Protein AF-A0A960PI84-F1 (afdb_monomer)

Structure (mmCIF, N/CA/C/O backbone):
data_AF-A0A960PI84-F1
#
_entry.id   AF-A0A960PI84-F1
#
loop_
_atom_site.group_PDB
_atom_site.id
_atom_site.type_symbol
_atom_site.label_atom_id
_atom_site.label_alt_id
_atom_site.label_comp_id
_atom_site.label_asym_id
_atom_site.label_entity_id
_atom_site.label_seq_id
_atom_site.pdbx_PDB_ins_code
_atom_site.Cartn_x
_atom_site.Cartn_y
_atom_site.Cartn_z
_atom_site.occupancy
_atom_site.B_iso_or_equiv
_atom_site.auth_seq_id
_atom_site.auth_comp_id
_atom_site.auth_asym_id
_atom_site.auth_atom_id
_atom_site.pdbx_PDB_model_num
ATOM 1 N N . MET A 1 1 ? -73.763 -38.410 12.988 1.00 33.81 1 MET A N 1
ATOM 2 C CA . MET A 1 1 ? -74.460 -39.706 13.176 1.00 33.81 1 MET A CA 1
ATOM 3 C C . MET A 1 1 ? -74.454 -40.377 11.812 1.00 33.81 1 MET A C 1
ATOM 5 O O . MET A 1 1 ? -74.835 -39.704 10.875 1.00 33.81 1 MET A O 1
ATOM 9 N N . THR A 1 2 ? -73.926 -41.569 11.560 1.00 40.06 2 THR A N 1
ATOM 10 C CA . THR A 1 2 ? -73.805 -42.777 12.384 1.00 40.06 2 THR A CA 1
ATOM 11 C C . THR A 1 2 ? -72.697 -43.659 11.793 1.00 40.06 2 THR A C 1
ATOM 13 O O . THR A 1 2 ? -72.397 -43.604 10.606 1.00 40.06 2 THR A O 1
ATOM 16 N N . THR A 1 3 ? -72.079 -44.432 12.673 1.00 36.16 3 THR A N 1
ATOM 17 C CA . THR A 1 3 ? -70.937 -45.338 12.523 1.00 36.16 3 THR A CA 1
ATOM 18 C C . THR A 1 3 ? -71.306 -46.720 11.965 1.00 36.16 3 THR A C 1
ATOM 20 O O . THR A 1 3 ? -72.459 -47.127 12.081 1.00 36.16 3 THR A O 1
ATOM 23 N N . ARG A 1 4 ? -70.277 -47.468 11.513 1.00 36.47 4 ARG A N 1
ATOM 24 C CA . ARG A 1 4 ? -69.912 -48.887 11.827 1.00 36.47 4 ARG A CA 1
ATOM 25 C C . ARG A 1 4 ? -69.380 -49.603 10.568 1.00 36.47 4 ARG A C 1
ATOM 27 O O . ARG A 1 4 ? -70.005 -49.501 9.526 1.00 36.47 4 ARG A O 1
ATOM 34 N N . LEU A 1 5 ? -68.165 -50.165 10.519 1.00 37.06 5 LEU A N 1
ATOM 35 C CA . LEU A 1 5 ? -67.476 -51.217 11.309 1.00 37.06 5 LEU A CA 1
ATOM 36 C C . LEU A 1 5 ? -67.977 -52.655 11.076 1.00 37.06 5 LEU A C 1
ATOM 38 O O . LEU A 1 5 ? -69.143 -52.949 11.317 1.00 37.06 5 LEU A O 1
ATOM 42 N N . GLY A 1 6 ? -67.008 -53.537 10.782 1.00 32.84 6 GLY A N 1
ATOM 43 C CA . GLY A 1 6 ? -67.050 -55.007 10.906 1.00 32.84 6 GLY A CA 1
ATOM 44 C C . GLY A 1 6 ? -66.950 -55.723 9.552 1.00 32.84 6 GLY A C 1
ATOM 45 O O . GLY A 1 6 ? -67.566 -55.276 8.600 1.00 32.84 6 GLY A O 1
ATOM 46 N N . ASN A 1 7 ? -66.248 -56.841 9.348 1.00 34.72 7 ASN A N 1
ATOM 47 C CA . ASN A 1 7 ? -65.512 -57.786 10.205 1.00 34.72 7 ASN A CA 1
ATOM 48 C C . ASN A 1 7 ? -64.823 -58.776 9.211 1.00 34.72 7 ASN A C 1
ATOM 50 O O . ASN A 1 7 ? -65.453 -59.146 8.229 1.00 34.72 7 ASN A O 1
ATOM 54 N N . ALA A 1 8 ? -63.509 -59.026 9.225 1.00 40.56 8 ALA A N 1
ATOM 55 C CA . ALA A 1 8 ? -62.755 -60.052 9.975 1.00 40.56 8 ALA A CA 1
ATOM 56 C C . ALA A 1 8 ? -63.008 -61.544 9.616 1.00 40.56 8 ALA A C 1
ATOM 58 O O . ALA A 1 8 ? -64.085 -62.066 9.881 1.00 40.56 8 ALA A O 1
ATOM 59 N N . SER A 1 9 ? -61.947 -62.234 9.152 1.00 38.62 9 SER A N 1
ATOM 60 C CA . SER A 1 9 ? -61.616 -63.674 9.357 1.00 38.62 9 SER A CA 1
ATOM 61 C C . SER A 1 9 ? -60.227 -63.954 8.720 1.00 38.62 9 SER A C 1
ATOM 63 O O . SER A 1 9 ? -60.117 -63.872 7.503 1.00 38.62 9 SER A O 1
ATOM 65 N N . THR A 1 10 ? -59.060 -64.024 9.384 1.00 42.97 10 THR A N 1
ATOM 66 C CA . THR A 1 10 ? -58.488 -64.897 10.447 1.00 42.97 10 THR A CA 1
ATOM 67 C C . THR A 1 10 ? -58.016 -66.296 9.993 1.00 42.97 10 THR A C 1
ATOM 69 O O . THR A 1 10 ? -58.851 -67.156 9.760 1.00 42.97 10 THR A O 1
ATOM 72 N N . ALA A 1 11 ? -56.683 -66.523 9.986 1.00 35.66 11 ALA A N 1
ATOM 73 C CA . ALA A 1 11 ? -55.901 -67.729 10.398 1.00 35.66 11 ALA A CA 1
ATOM 74 C C . ALA A 1 11 ? -54.480 -67.646 9.760 1.00 35.66 11 ALA A C 1
ATOM 76 O O . ALA A 1 11 ? -54.398 -67.535 8.548 1.00 35.66 11 ALA A O 1
ATOM 77 N N . ARG A 1 12 ? -53.300 -67.512 10.400 1.00 41.84 12 ARG A N 1
ATOM 78 C CA . ARG A 1 12 ? -52.586 -68.062 11.588 1.00 41.84 12 ARG A CA 1
ATOM 79 C C . ARG A 1 12 ? -51.646 -69.254 11.275 1.00 41.84 12 ARG A C 1
ATOM 81 O O . ARG A 1 12 ? -52.123 -70.378 11.229 1.00 41.84 12 ARG A O 1
ATOM 88 N N . ARG A 1 13 ? -50.315 -69.012 11.242 1.00 41.22 13 ARG A N 1
ATOM 89 C CA . ARG A 1 13 ? -49.174 -69.805 11.826 1.00 41.22 13 ARG A CA 1
ATOM 90 C C . ARG A 1 13 ? -47.824 -69.242 11.306 1.00 41.22 13 ARG A C 1
ATOM 92 O O . ARG A 1 13 ? -47.661 -69.156 10.102 1.00 41.22 13 ARG A O 1
ATOM 99 N N . ARG A 1 14 ? -46.965 -68.600 12.128 1.00 44.19 14 ARG A N 1
ATOM 100 C CA . ARG A 1 14 ? -45.758 -69.128 12.850 1.00 44.19 14 ARG A CA 1
ATOM 101 C C . ARG A 1 14 ? -44.885 -70.042 11.954 1.00 44.19 14 ARG A C 1
ATOM 103 O O . ARG A 1 14 ? -45.428 -70.995 11.421 1.00 44.19 14 ARG A O 1
ATOM 110 N N . THR A 1 15 ? -43.565 -69.873 11.771 1.00 36.47 15 THR A N 1
ATOM 111 C CA . THR A 1 15 ? -42.483 -69.661 12.766 1.00 36.47 15 THR A CA 1
ATOM 112 C C . THR A 1 15 ? -41.118 -69.421 12.064 1.00 36.47 15 THR A C 1
ATOM 114 O O . THR A 1 15 ? -40.957 -69.870 10.936 1.00 36.47 15 THR A O 1
ATOM 117 N N . SER A 1 16 ? -40.148 -68.850 12.804 1.00 36.62 16 SER A N 1
ATOM 118 C CA . SER A 1 16 ? -38.666 -68.927 12.663 1.00 36.62 16 SER A CA 1
ATOM 119 C C . SER A 1 16 ? -37.983 -68.014 11.627 1.00 36.62 16 SER A C 1
ATOM 121 O O . SER A 1 16 ? -38.189 -68.167 10.435 1.00 36.62 16 SER A O 1
ATOM 123 N N . MET A 1 17 ? -37.305 -66.921 12.008 1.00 40.06 17 MET A N 1
ATOM 124 C CA . MET A 1 17 ? -36.003 -66.740 12.697 1.00 40.06 17 MET A CA 1
ATOM 125 C C . MET A 1 17 ? -34.741 -67.129 11.897 1.00 40.06 17 MET A C 1
ATOM 127 O O . MET A 1 17 ? -34.432 -68.303 11.719 1.00 40.06 17 MET A O 1
ATOM 131 N N . THR A 1 18 ? -33.949 -66.073 11.652 1.00 42.09 18 THR A N 1
ATOM 132 C CA . THR A 1 18 ? -32.476 -65.955 11.561 1.00 42.09 18 THR A CA 1
ATOM 133 C C . THR A 1 18 ? -31.720 -66.267 10.265 1.00 42.09 18 THR A C 1
ATOM 135 O O . THR A 1 18 ? -31.891 -67.308 9.647 1.00 42.09 18 THR A O 1
ATOM 138 N N . SER A 1 19 ? -30.758 -65.359 10.023 1.00 39.84 19 SER A N 1
ATOM 139 C CA . SER A 1 19 ? -29.599 -65.394 9.116 1.00 39.84 19 SER A CA 1
ATOM 140 C C . SER A 1 19 ? -29.828 -65.104 7.639 1.00 39.84 19 SER A C 1
ATOM 142 O O . SER A 1 19 ? -30.742 -65.635 7.034 1.00 39.84 19 SER A O 1
ATOM 144 N N . LEU A 1 20 ? -28.970 -64.365 6.939 1.00 39.09 20 LEU A N 1
ATOM 145 C CA . LEU A 1 20 ? -27.859 -63.446 7.236 1.00 39.09 20 LEU A CA 1
ATOM 146 C C . LEU A 1 20 ? -27.443 -62.943 5.828 1.00 39.09 20 LEU A C 1
ATOM 148 O O . LEU A 1 20 ? -27.612 -63.679 4.860 1.00 39.09 20 LEU A O 1
ATOM 152 N N . ILE A 1 21 ? -26.802 -61.774 5.742 1.00 44.31 21 ILE A N 1
ATOM 153 C CA . ILE A 1 21 ? -25.910 -61.359 4.633 1.00 44.31 21 ILE A CA 1
ATOM 154 C C . ILE A 1 21 ? -26.584 -60.789 3.371 1.00 44.31 21 ILE A C 1
ATOM 156 O O . ILE A 1 21 ? -27.279 -61.477 2.634 1.00 44.31 21 ILE A O 1
ATOM 160 N N . GLY A 1 22 ? -26.218 -59.537 3.062 1.00 39.12 22 GLY A N 1
ATOM 161 C CA . GLY A 1 22 ? -26.117 -59.072 1.677 1.00 39.12 22 GLY A CA 1
ATOM 162 C C . GLY A 1 22 ? -27.013 -57.903 1.273 1.00 39.12 22 GLY A C 1
ATOM 163 O O . GLY A 1 22 ? -27.777 -58.043 0.328 1.00 39.12 22 GLY A O 1
ATOM 164 N N . LEU A 1 23 ? -26.884 -56.731 1.907 1.00 38.28 23 LEU A N 1
ATOM 165 C CA . LEU A 1 23 ? -27.281 -55.469 1.265 1.00 38.28 23 LEU A CA 1
ATOM 166 C C . LEU A 1 23 ? -26.047 -54.578 1.082 1.00 38.28 23 LEU A C 1
ATOM 168 O O . LEU A 1 23 ? -25.708 -53.750 1.922 1.00 38.28 23 LEU A O 1
ATOM 172 N N . LEU A 1 24 ? -25.355 -54.804 -0.034 1.00 41.91 24 LEU A N 1
ATOM 173 C CA . LEU A 1 24 ? -24.583 -53.770 -0.718 1.00 41.91 24 LEU A CA 1
ATOM 174 C C . LEU A 1 24 ? -25.529 -53.007 -1.657 1.00 41.91 24 LEU A C 1
ATOM 176 O O . LEU A 1 24 ? -26.490 -53.597 -2.152 1.00 41.91 24 LEU A O 1
ATOM 180 N N . SER A 1 25 ? -25.129 -51.777 -2.010 1.00 40.50 25 SER A N 1
ATOM 181 C CA . SER A 1 25 ? -25.670 -50.880 -3.062 1.00 40.50 25 SER A CA 1
ATOM 182 C C . SER A 1 25 ? -26.736 -49.894 -2.536 1.00 40.50 25 SER A C 1
ATOM 184 O O . SER A 1 25 ? -27.739 -50.322 -1.989 1.00 40.50 25 SER A O 1
ATOM 186 N N . VAL A 1 26 ? -26.654 -48.563 -2.651 1.00 39.84 26 VAL A N 1
ATOM 187 C CA . VAL A 1 26 ? -25.722 -47.621 -3.293 1.00 39.84 26 VAL A CA 1
ATOM 188 C C . VAL A 1 26 ? -25.851 -46.300 -2.515 1.00 39.84 26 VAL A C 1
ATOM 190 O O . VAL A 1 26 ? -26.941 -45.737 -2.446 1.00 39.84 26 VAL A O 1
ATOM 193 N N . MET A 1 27 ? -24.762 -45.783 -1.941 1.00 40.62 27 MET A N 1
ATOM 194 C CA . MET A 1 27 ? -24.686 -44.368 -1.556 1.00 40.62 27 MET A CA 1
ATOM 195 C C . MET A 1 27 ? -24.526 -43.565 -2.847 1.00 40.62 27 MET A C 1
ATOM 197 O O . MET A 1 27 ? -23.466 -43.593 -3.470 1.00 40.62 27 MET A O 1
ATOM 201 N N . ALA A 1 28 ? -25.589 -42.893 -3.283 1.00 45.62 28 ALA A N 1
ATOM 202 C CA . ALA A 1 28 ? -25.501 -41.911 -4.351 1.00 45.62 28 ALA A CA 1
ATOM 203 C C . ALA A 1 28 ? -24.679 -40.716 -3.840 1.00 45.62 28 ALA A C 1
ATOM 205 O O . ALA A 1 28 ? -25.184 -39.872 -3.100 1.00 45.62 28 ALA A O 1
ATOM 206 N N . LEU A 1 29 ? -23.394 -40.669 -4.206 1.00 39.00 29 LEU A N 1
ATOM 207 C CA . LEU A 1 29 ? -22.562 -39.478 -4.066 1.00 39.00 29 LEU A CA 1
ATOM 208 C C . LEU A 1 29 ? -23.117 -38.407 -5.013 1.00 39.00 29 LEU A C 1
ATOM 210 O O . LEU A 1 29 ? -22.791 -38.367 -6.197 1.00 39.00 29 LEU A O 1
ATOM 214 N N . VAL A 1 30 ? -23.950 -37.513 -4.487 1.00 49.03 30 VAL A N 1
ATOM 215 C CA . VAL A 1 30 ? -24.140 -36.197 -5.096 1.00 49.03 30 VAL A CA 1
ATOM 216 C C . VAL A 1 30 ? -22.911 -35.380 -4.709 1.00 49.03 30 VAL A C 1
ATOM 218 O O . VAL A 1 30 ? -22.915 -34.635 -3.733 1.00 49.03 30 VAL A O 1
ATOM 221 N N . ALA A 1 31 ? -21.819 -35.570 -5.450 1.00 47.59 31 ALA A N 1
ATOM 222 C CA . ALA A 1 31 ? -20.695 -34.645 -5.449 1.00 47.59 31 ALA A CA 1
ATOM 223 C C . ALA A 1 31 ? -21.147 -33.374 -6.182 1.00 47.59 31 ALA A C 1
ATOM 225 O O . ALA A 1 31 ? -20.830 -33.154 -7.348 1.00 47.59 31 ALA A O 1
ATOM 226 N N . GLY A 1 32 ? -21.977 -32.569 -5.516 1.00 46.03 32 GLY A N 1
ATOM 227 C CA . GLY A 1 32 ? -22.221 -31.202 -5.945 1.00 46.03 32 GLY A CA 1
ATOM 228 C C . GLY A 1 32 ? -20.883 -30.476 -5.934 1.00 46.03 32 GLY A C 1
ATOM 229 O O . GLY A 1 32 ? -20.179 -30.520 -4.926 1.00 46.03 32 GLY A O 1
ATOM 230 N N . CYS A 1 33 ? -20.518 -29.866 -7.062 1.00 45.25 33 CYS A N 1
ATOM 231 C CA . CYS A 1 33 ? -19.368 -28.983 -7.184 1.00 45.25 33 CYS A CA 1
ATOM 232 C C . CYS A 1 33 ? -19.406 -27.937 -6.066 1.00 45.25 33 CYS A C 1
ATOM 234 O O . CYS A 1 33 ? -20.055 -26.899 -6.193 1.00 45.25 33 CYS A O 1
ATOM 236 N N . ALA A 1 34 ? -18.690 -28.192 -4.974 1.00 47.75 34 ALA A N 1
ATOM 237 C CA . ALA A 1 34 ? -18.198 -27.127 -4.134 1.00 47.75 34 ALA A CA 1
ATOM 238 C C . ALA A 1 34 ? -17.180 -26.390 -5.004 1.00 47.75 34 ALA A C 1
ATOM 240 O O . ALA A 1 34 ? -16.025 -26.798 -5.116 1.00 47.75 34 ALA A O 1
ATOM 241 N N . CYS A 1 35 ? -17.624 -25.330 -5.681 1.00 45.78 35 CYS A N 1
ATOM 242 C CA . CYS A 1 35 ? -16.720 -24.242 -5.999 1.00 45.78 35 CYS A CA 1
ATOM 243 C C . CYS A 1 35 ? -16.169 -23.795 -4.648 1.00 45.78 35 CYS A C 1
ATOM 245 O O . CYS A 1 35 ? -16.814 -23.025 -3.938 1.00 45.78 35 CYS A O 1
ATOM 247 N N . SER A 1 36 ? -15.026 -24.350 -4.249 1.00 43.78 36 SER A N 1
ATOM 248 C CA . SER A 1 36 ? -14.204 -23.786 -3.196 1.00 43.78 36 SER A CA 1
ATOM 249 C C . SER A 1 36 ? -13.810 -22.410 -3.705 1.00 43.78 36 SER A C 1
ATOM 251 O O . SER A 1 36 ? -12.805 -22.261 -4.396 1.00 43.78 36 SER A O 1
ATOM 253 N N . ALA A 1 37 ? -14.656 -21.412 -3.445 1.00 48.28 37 ALA A N 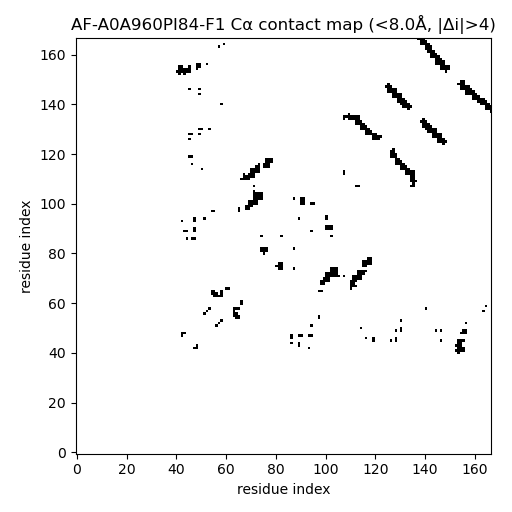1
ATOM 254 C CA . ALA A 1 37 ? -14.226 -20.034 -3.438 1.00 48.28 37 ALA A CA 1
ATOM 255 C C . ALA A 1 37 ? -13.093 -20.023 -2.419 1.00 48.28 37 ALA A C 1
ATOM 257 O O . ALA A 1 37 ? -13.339 -20.144 -1.218 1.00 48.28 37 ALA A O 1
ATOM 258 N N . ALA A 1 38 ? -11.853 -20.053 -2.910 1.00 47.34 38 ALA A N 1
ATOM 259 C CA . ALA A 1 38 ? -10.695 -19.901 -2.059 1.00 47.34 38 ALA A CA 1
ATOM 260 C C . ALA A 1 38 ? -10.964 -18.652 -1.223 1.00 47.34 38 ALA A C 1
ATOM 262 O O . ALA A 1 38 ? -11.293 -17.604 -1.788 1.00 47.34 38 ALA A O 1
ATOM 263 N N . SER A 1 39 ? -10.940 -18.795 0.104 1.00 50.56 39 SER A N 1
ATOM 264 C CA . SER A 1 39 ? -11.130 -17.656 0.991 1.00 50.56 39 SER A CA 1
ATOM 265 C C . SER A 1 39 ? -10.197 -16.546 0.508 1.00 50.56 39 SER A C 1
ATOM 267 O O . SER A 1 39 ? -9.025 -16.844 0.247 1.00 50.56 39 SER A O 1
ATOM 269 N N . PRO A 1 40 ? -10.689 -15.308 0.316 1.00 54.59 40 PRO A N 1
ATOM 270 C CA . PRO A 1 40 ? -9.823 -14.222 -0.109 1.00 54.59 40 PRO A CA 1
ATOM 271 C C . PRO A 1 40 ? -8.620 -14.155 0.840 1.00 54.59 40 PRO A C 1
ATOM 273 O O . PRO A 1 40 ? -8.786 -14.445 2.031 1.00 54.59 40 PRO A O 1
ATOM 276 N N . PRO A 1 41 ? -7.415 -13.844 0.331 1.00 56.84 41 PRO A N 1
ATOM 277 C CA . PRO A 1 41 ? -6.219 -13.793 1.156 1.00 56.84 41 PRO A CA 1
ATOM 278 C C . PRO A 1 41 ? -6.488 -12.927 2.390 1.00 56.84 41 PRO A C 1
ATOM 280 O O . PRO A 1 41 ? -6.903 -11.772 2.298 1.00 56.84 41 PRO A O 1
ATOM 283 N N . VAL A 1 42 ? -6.348 -13.550 3.558 1.00 67.50 42 VAL A N 1
ATOM 284 C CA . VAL A 1 42 ? -6.680 -12.955 4.850 1.00 67.50 42 VAL A CA 1
ATOM 285 C C . VAL A 1 42 ? -5.482 -12.121 5.277 1.00 67.50 42 VAL A C 1
ATOM 287 O O . VAL A 1 42 ? -4.487 -12.668 5.742 1.00 67.50 42 VAL A O 1
ATOM 290 N N . HIS A 1 43 ? -5.570 -10.804 5.114 1.00 79.94 43 HIS A N 1
ATOM 291 C CA . HIS A 1 43 ? -4.487 -9.904 5.509 1.00 79.94 43 HIS A CA 1
ATOM 292 C C . HIS A 1 43 ? -4.579 -9.517 6.967 1.00 79.94 43 HIS A C 1
ATOM 294 O O . HIS A 1 43 ? -5.574 -8.926 7.389 1.00 79.94 43 HIS A O 1
ATOM 300 N N . THR A 1 44 ? -3.537 -9.806 7.737 1.00 84.50 44 THR A N 1
ATOM 301 C CA . THR A 1 44 ? -3.551 -9.544 9.182 1.00 84.50 44 THR A CA 1
ATOM 302 C C . THR A 1 44 ? -3.510 -8.047 9.513 1.00 84.50 44 THR A C 1
ATOM 304 O O . THR A 1 44 ? -4.044 -7.629 10.542 1.00 84.50 44 THR A O 1
ATOM 307 N N . ASP A 1 45 ? -2.967 -7.229 8.606 1.00 93.12 45 ASP A N 1
ATOM 308 C CA . ASP A 1 45 ? -2.818 -5.777 8.736 1.00 93.12 45 ASP A CA 1
ATOM 309 C C . ASP A 1 45 ? -3.586 -5.047 7.609 1.00 93.12 45 ASP A C 1
ATOM 311 O O . ASP A 1 45 ? -3.412 -5.380 6.430 1.00 93.12 45 ASP A O 1
ATOM 315 N N . PRO A 1 46 ? -4.414 -4.026 7.916 1.00 95.06 46 PRO A N 1
ATOM 316 C CA . PRO A 1 46 ? -5.150 -3.284 6.889 1.00 95.06 46 PRO A CA 1
ATOM 317 C C . PRO A 1 46 ? -4.219 -2.537 5.925 1.00 95.06 46 PRO A C 1
ATOM 319 O O . PRO A 1 46 ? -4.558 -2.329 4.763 1.00 95.06 46 PRO A O 1
ATOM 322 N N . THR A 1 47 ? -3.024 -2.160 6.380 1.00 97.00 47 THR A N 1
ATOM 323 C CA . THR A 1 47 ? -1.982 -1.553 5.548 1.00 97.00 47 THR A CA 1
ATOM 324 C C . THR A 1 47 ? -1.544 -2.523 4.454 1.00 97.00 47 THR A C 1
ATOM 326 O O . THR A 1 47 ? -1.451 -2.134 3.294 1.00 97.00 47 THR A O 1
ATOM 329 N N . VAL A 1 48 ? -1.323 -3.793 4.805 1.00 96.44 48 VAL A N 1
ATOM 330 C CA . VAL A 1 48 ? -0.913 -4.840 3.857 1.00 96.44 48 VAL A CA 1
ATOM 331 C C . VAL A 1 48 ? -2.027 -5.121 2.854 1.00 96.44 48 VAL A C 1
ATOM 333 O O . VAL A 1 48 ? -1.765 -5.171 1.654 1.00 96.44 48 VAL A O 1
ATOM 336 N N . ALA A 1 49 ? -3.275 -5.203 3.323 1.00 95.31 49 ALA A N 1
ATOM 337 C CA . ALA A 1 49 ? -4.440 -5.358 2.454 1.00 95.31 49 ALA A CA 1
ATOM 338 C C . ALA A 1 49 ? -4.560 -4.218 1.430 1.00 95.31 49 ALA A C 1
ATOM 340 O O . ALA A 1 49 ? -4.791 -4.470 0.247 1.00 95.31 49 ALA A O 1
ATOM 341 N N . ALA A 1 50 ? -4.365 -2.969 1.868 1.00 95.62 50 ALA A N 1
ATOM 342 C CA . ALA A 1 50 ? -4.404 -1.805 0.987 1.00 95.62 50 ALA A CA 1
ATOM 343 C C . ALA A 1 50 ? -3.274 -1.843 -0.055 1.00 95.62 50 ALA A C 1
ATOM 345 O O . ALA A 1 50 ? -3.525 -1.625 -1.239 1.00 95.62 50 ALA A O 1
ATOM 346 N N . ILE A 1 51 ? -2.045 -2.175 0.359 1.00 95.50 51 ILE A N 1
ATOM 347 C CA . ILE A 1 51 ? -0.896 -2.298 -0.552 1.00 95.50 51 ILE A CA 1
ATOM 348 C C . ILE A 1 51 ? -1.145 -3.401 -1.586 1.00 95.50 51 ILE A C 1
ATOM 350 O O . ILE A 1 51 ? -0.982 -3.158 -2.780 1.00 95.50 51 ILE A O 1
ATOM 354 N N . ARG A 1 52 ? -1.594 -4.590 -1.159 1.00 94.06 52 ARG A N 1
ATOM 355 C CA . ARG A 1 52 ? -1.937 -5.682 -2.081 1.00 94.06 52 ARG A CA 1
ATOM 356 C C . ARG A 1 52 ? -2.970 -5.242 -3.100 1.00 94.06 52 ARG A C 1
ATOM 358 O O . ARG A 1 52 ? -2.812 -5.530 -4.280 1.00 94.06 52 ARG A O 1
ATOM 365 N N . HIS A 1 53 ? -4.034 -4.591 -2.642 1.00 92.00 53 HIS A N 1
ATOM 366 C CA . HIS A 1 53 ? -5.117 -4.165 -3.515 1.00 92.00 53 HIS A CA 1
ATOM 367 C C . HIS A 1 53 ? -4.618 -3.186 -4.582 1.00 92.00 53 HIS A C 1
ATOM 369 O O . HIS A 1 53 ? -4.923 -3.366 -5.758 1.00 92.00 53 HIS A O 1
ATOM 375 N N . VAL A 1 54 ? -3.760 -2.234 -4.201 1.00 91.25 54 VAL A N 1
ATOM 376 C CA . VAL A 1 54 ? -3.092 -1.346 -5.160 1.00 91.25 54 VAL A CA 1
ATOM 377 C C . VAL A 1 54 ? -2.252 -2.141 -6.156 1.00 91.25 54 VAL A C 1
ATOM 379 O O . VAL A 1 54 ? -2.448 -1.982 -7.351 1.00 91.25 54 VAL A O 1
ATOM 382 N N . ILE A 1 55 ? -1.357 -3.018 -5.694 1.00 90.00 55 ILE A N 1
ATOM 383 C CA . ILE A 1 55 ? -0.431 -3.754 -6.571 1.00 90.00 55 ILE A CA 1
ATOM 384 C C . ILE A 1 55 ? -1.174 -4.701 -7.527 1.00 90.00 55 ILE A C 1
ATOM 386 O O . ILE A 1 55 ? -0.822 -4.794 -8.701 1.00 90.00 55 ILE A O 1
ATOM 390 N N . ALA A 1 56 ? -2.174 -5.425 -7.025 1.00 88.56 56 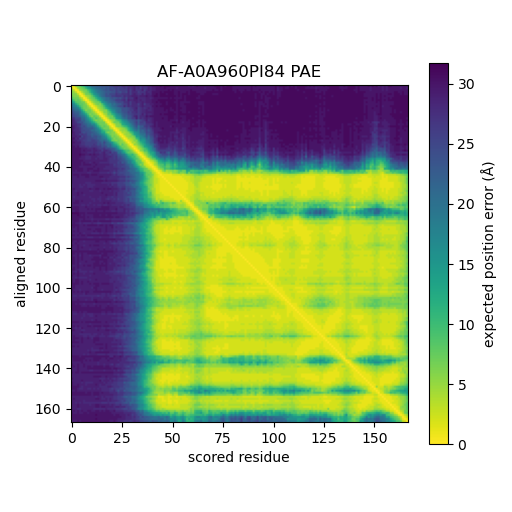ALA A N 1
ATOM 391 C CA . ALA A 1 56 ? -2.792 -6.541 -7.733 1.00 88.56 56 ALA A CA 1
ATOM 392 C C . ALA A 1 56 ? -4.068 -6.174 -8.505 1.00 88.56 56 ALA A C 1
ATOM 394 O O . ALA A 1 56 ? -4.403 -6.878 -9.456 1.00 88.56 56 ALA A O 1
ATOM 395 N N . GLN A 1 57 ? -4.802 -5.135 -8.088 1.00 85.31 57 GLN A N 1
ATOM 396 C CA . GLN A 1 57 ? -6.145 -4.841 -8.613 1.00 85.31 57 GLN A CA 1
ATOM 397 C C . GLN A 1 57 ? -6.241 -3.440 -9.218 1.00 85.31 57 GLN A C 1
ATOM 399 O O . GLN A 1 57 ? -6.605 -3.310 -10.383 1.00 85.31 57 GLN A O 1
ATOM 404 N N . ASP A 1 58 ? -5.871 -2.410 -8.457 1.00 82.06 58 ASP A N 1
ATOM 405 C CA . ASP A 1 58 ? -6.105 -1.012 -8.850 1.00 82.06 58 ASP A CA 1
ATOM 406 C C . ASP A 1 58 ? -4.939 -0.382 -9.629 1.00 82.06 58 ASP A C 1
ATOM 408 O O . ASP A 1 58 ? -5.038 0.746 -10.122 1.00 82.06 58 ASP A O 1
ATOM 412 N N . ASN A 1 59 ? -3.833 -1.109 -9.794 1.00 75.19 59 ASN A N 1
ATOM 413 C CA . ASN A 1 59 ? -2.751 -0.700 -10.670 1.00 75.19 59 ASN A CA 1
ATOM 414 C C . ASN A 1 59 ? -3.159 -0.836 -12.148 1.00 75.19 59 ASN A C 1
ATOM 416 O O . ASN A 1 59 ? -3.130 -1.915 -12.742 1.00 75.19 59 ASN A O 1
ATOM 420 N N . THR A 1 60 ? -3.493 0.297 -12.760 1.00 70.12 60 THR A N 1
ATOM 421 C CA . THR A 1 60 ? -3.920 0.383 -14.162 1.00 70.12 60 THR A CA 1
ATOM 422 C C . THR A 1 60 ? -2.760 0.467 -15.159 1.00 70.12 60 THR A C 1
ATOM 424 O O . THR A 1 60 ? -2.997 0.397 -16.364 1.00 70.12 60 THR A O 1
ATOM 427 N N . PHE A 1 61 ? -1.506 0.551 -14.699 1.00 72.25 61 PHE A N 1
ATOM 428 C CA . PHE A 1 61 ? -0.335 0.769 -15.561 1.00 72.25 61 PHE A CA 1
ATOM 429 C C . PHE A 1 61 ? 0.065 -0.461 -16.400 1.00 72.25 61 PHE A C 1
ATOM 431 O O . PHE A 1 61 ? 0.855 -0.332 -17.331 1.00 72.25 61 PHE A O 1
ATOM 438 N N . GLY A 1 62 ? -0.489 -1.642 -16.099 1.00 60.50 62 GLY A N 1
ATOM 439 C CA . GLY A 1 62 ? -0.150 -2.916 -16.749 1.00 60.50 62 GLY A CA 1
ATOM 440 C C . GLY A 1 62 ? -1.319 -3.704 -17.343 1.00 60.50 62 GLY A C 1
ATOM 441 O O . GLY A 1 62 ? -1.113 -4.832 -17.778 1.00 60.50 62 GLY A O 1
ATOM 442 N N . GLY A 1 63 ? -2.543 -3.163 -17.345 1.00 58.81 63 GLY A N 1
ATOM 443 C CA . GLY A 1 63 ? -3.730 -3.899 -17.813 1.00 58.81 63 GLY A CA 1
ATOM 444 C C . GLY A 1 63 ? -4.276 -4.954 -16.833 1.00 58.81 63 GLY A C 1
ATOM 445 O O . GLY A 1 63 ? -5.050 -5.814 -17.247 1.00 58.81 63 GLY A O 1
ATOM 446 N N . GLY A 1 64 ? -3.906 -4.865 -15.548 1.00 60.41 64 GLY A N 1
ATOM 447 C CA . GLY A 1 64 ? -4.320 -5.767 -14.465 1.00 60.41 64 GLY A CA 1
ATOM 448 C C . GLY A 1 64 ? -3.159 -6.620 -13.939 1.00 60.41 64 GLY A C 1
ATOM 449 O O . GLY A 1 64 ? -2.472 -7.282 -14.713 1.00 60.41 64 GLY A O 1
ATOM 450 N N . GLY A 1 65 ? -2.938 -6.614 -12.621 1.00 70.25 65 GLY A N 1
ATOM 451 C CA . GLY A 1 65 ? -1.788 -7.259 -11.969 1.00 70.25 65 GLY A CA 1
ATOM 452 C C . GLY A 1 65 ? -0.576 -6.333 -11.792 1.00 70.25 65 GLY A C 1
ATOM 453 O O . GLY A 1 65 ? -0.645 -5.150 -12.116 1.00 70.25 65 GLY A O 1
ATOM 454 N N . ASN A 1 66 ? 0.529 -6.869 -11.255 1.00 76.75 66 ASN A N 1
ATOM 455 C CA . ASN A 1 66 ? 1.763 -6.114 -11.009 1.00 76.75 66 ASN A CA 1
ATOM 456 C C . ASN A 1 66 ? 2.668 -6.097 -12.262 1.00 76.75 66 ASN A C 1
ATOM 458 O O . ASN A 1 66 ? 3.254 -7.133 -12.578 1.00 76.75 66 ASN A O 1
ATOM 462 N N . PRO A 1 67 ? 2.826 -4.961 -12.967 1.00 82.50 67 PRO A N 1
ATOM 463 C CA . PRO A 1 67 ? 3.723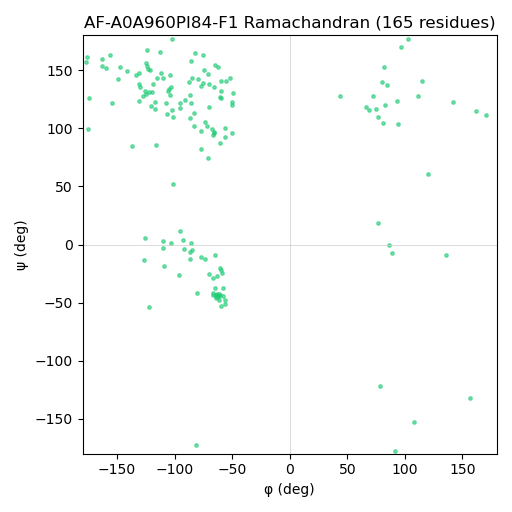 -4.844 -14.112 1.00 82.50 67 PRO A CA 1
ATOM 464 C C . PRO A 1 67 ? 5.163 -4.493 -13.714 1.00 82.50 67 PRO A C 1
ATOM 466 O O . PRO A 1 67 ? 6.026 -4.415 -14.585 1.00 82.50 67 PRO A O 1
ATOM 469 N N . PHE A 1 68 ? 5.422 -4.211 -12.434 1.00 88.25 68 PHE A N 1
ATOM 470 C CA . PHE A 1 68 ? 6.711 -3.710 -11.979 1.00 88.25 68 PHE A CA 1
ATOM 471 C C . PHE A 1 68 ? 7.664 -4.856 -11.661 1.00 88.25 68 PHE A C 1
ATOM 473 O O . PHE A 1 68 ? 7.276 -5.847 -11.043 1.00 88.25 68 PHE A O 1
ATOM 480 N N . SER A 1 69 ? 8.933 -4.692 -12.035 1.00 91.25 69 SER A N 1
ATOM 481 C CA . SER A 1 69 ? 9.988 -5.651 -11.686 1.00 91.25 69 SER A CA 1
ATOM 482 C C . SER A 1 69 ? 10.266 -5.680 -10.183 1.00 91.25 69 SER A C 1
ATOM 484 O O . SER A 1 69 ? 10.660 -6.721 -9.663 1.00 91.25 69 SER A O 1
ATOM 486 N N . ARG A 1 70 ? 10.041 -4.548 -9.502 1.00 93.31 70 ARG A N 1
ATOM 487 C CA . ARG A 1 70 ? 10.199 -4.366 -8.058 1.00 93.31 70 ARG A CA 1
ATOM 488 C C . ARG A 1 70 ? 9.218 -3.330 -7.519 1.00 93.31 70 ARG A C 1
ATOM 490 O O . ARG A 1 70 ? 8.992 -2.294 -8.151 1.00 93.31 70 ARG A O 1
ATOM 497 N N . VAL A 1 71 ? 8.694 -3.576 -6.319 1.00 94.38 71 VAL A N 1
ATOM 498 C CA . VAL A 1 71 ? 7.881 -2.627 -5.553 1.00 94.38 71 VAL A CA 1
ATOM 499 C C . VAL A 1 71 ? 8.539 -2.337 -4.204 1.00 94.38 71 VAL A C 1
ATOM 501 O O . VAL A 1 71 ? 8.698 -3.221 -3.367 1.00 94.38 71 VAL A O 1
ATOM 504 N N . VAL A 1 72 ? 8.887 -1.074 -3.972 1.00 96.88 72 VAL A N 1
ATOM 505 C CA . VAL A 1 72 ? 9.506 -0.59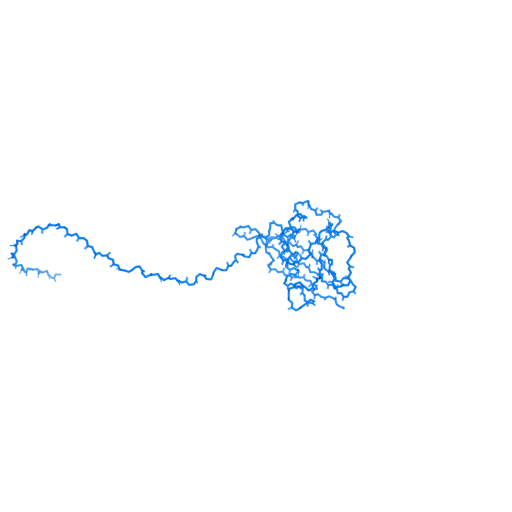6 -2.732 1.00 96.88 72 VAL A CA 1
ATOM 506 C C . VAL A 1 72 ? 8.460 0.100 -1.867 1.00 96.88 72 VAL A C 1
ATOM 508 O O . VAL A 1 72 ? 7.934 1.149 -2.229 1.00 96.88 72 VAL A O 1
ATOM 511 N N . VAL A 1 73 ? 8.170 -0.446 -0.692 1.00 97.88 73 VAL A N 1
ATOM 512 C CA . VAL A 1 73 ? 7.291 0.182 0.297 1.00 97.88 73 VAL A CA 1
ATOM 513 C C . VAL A 1 73 ? 8.119 1.044 1.249 1.00 97.88 73 VAL A C 1
ATOM 515 O O . VAL A 1 73 ? 9.041 0.557 1.907 1.00 97.88 73 VAL A O 1
ATOM 518 N N . ASP A 1 74 ? 7.768 2.325 1.357 1.00 97.62 74 ASP A N 1
ATOM 519 C CA . ASP A 1 74 ? 8.409 3.258 2.281 1.00 97.62 74 ASP A CA 1
ATOM 520 C C . ASP A 1 74 ? 8.226 2.760 3.731 1.00 97.62 74 ASP A C 1
ATOM 522 O O . ASP A 1 74 ? 7.095 2.505 4.168 1.00 97.62 74 ASP A O 1
ATOM 526 N N . PRO A 1 75 ? 9.307 2.613 4.525 1.00 97.69 75 PRO A N 1
ATOM 527 C CA . PRO A 1 75 ? 9.204 2.227 5.929 1.00 97.69 75 PRO A CA 1
ATOM 528 C C . PRO A 1 75 ? 8.491 3.271 6.797 1.00 97.69 75 PRO A C 1
ATOM 530 O O . PRO A 1 75 ? 8.244 2.987 7.976 1.00 97.69 75 PRO A O 1
ATOM 533 N N . LYS A 1 76 ? 8.206 4.464 6.267 1.00 97.50 76 LYS A N 1
ATOM 534 C CA . LYS A 1 76 ? 7.449 5.527 6.918 1.00 97.50 76 LYS A CA 1
ATOM 535 C C . LYS A 1 76 ? 6.104 5.756 6.239 1.00 97.50 76 LYS A C 1
ATOM 537 O O . LYS A 1 76 ? 5.942 5.644 5.027 1.00 97.50 76 LYS A O 1
ATOM 542 N N . ARG A 1 77 ? 5.131 6.136 7.059 1.00 96.81 77 ARG A N 1
ATOM 543 C CA . ARG A 1 77 ? 3.849 6.658 6.611 1.00 96.81 77 ARG A CA 1
ATOM 544 C C . ARG A 1 77 ? 4.005 8.097 6.118 1.00 96.81 77 ARG A C 1
ATOM 546 O O . ARG A 1 77 ? 4.957 8.790 6.476 1.00 96.81 77 ARG A O 1
ATOM 553 N N . ALA A 1 78 ? 3.020 8.577 5.364 1.00 94.56 78 ALA A N 1
ATOM 554 C CA . ALA A 1 78 ? 2.978 9.948 4.848 1.00 94.56 78 ALA A CA 1
ATOM 555 C C . ALA A 1 78 ? 2.961 11.033 5.949 1.00 94.56 78 ALA A C 1
ATOM 557 O O . ALA A 1 78 ? 3.311 12.178 5.683 1.00 94.56 78 ALA A O 1
ATOM 558 N N . ASP A 1 79 ? 2.573 10.688 7.182 1.00 93.31 79 ASP A N 1
ATOM 559 C CA . ASP A 1 79 ? 2.643 11.573 8.357 1.00 93.31 79 ASP A CA 1
ATOM 560 C C . ASP A 1 79 ? 4.017 11.555 9.064 1.00 93.31 79 ASP A C 1
ATOM 562 O O . ASP A 1 79 ? 4.213 12.231 10.072 1.00 93.31 79 ASP A O 1
ATOM 566 N N . GLY A 1 80 ? 4.978 10.783 8.544 1.00 94.62 80 GLY A N 1
ATOM 567 C CA . GLY A 1 80 ? 6.333 10.643 9.073 1.00 94.62 80 GLY A CA 1
ATOM 568 C C . GLY A 1 80 ? 6.507 9.543 10.124 1.00 94.62 80 GLY A C 1
ATOM 569 O O . GLY A 1 80 ? 7.647 9.240 10.495 1.00 94.62 80 GLY A O 1
ATOM 570 N N . THR A 1 81 ? 5.427 8.912 10.592 1.00 96.69 81 THR A N 1
ATOM 571 C CA . THR A 1 81 ? 5.511 7.803 11.553 1.00 96.69 81 THR A CA 1
ATOM 572 C C . THR A 1 81 ? 6.076 6.544 10.898 1.00 96.69 81 THR A C 1
ATOM 574 O O . THR A 1 81 ? 5.876 6.291 9.714 1.00 96.69 81 THR A O 1
ATOM 577 N N . SER A 1 82 ? 6.822 5.731 11.647 1.00 97.69 82 SER A N 1
ATOM 578 C CA . SER A 1 82 ? 7.370 4.481 11.103 1.00 97.69 82 SER A CA 1
ATOM 579 C C . SER A 1 82 ? 6.314 3.381 11.072 1.00 97.69 82 SER A C 1
ATOM 581 O O . SER A 1 82 ? 5.543 3.226 12.019 1.00 97.69 82 SER A O 1
ATOM 583 N N . LEU A 1 83 ? 6.336 2.553 10.027 1.00 97.31 83 LEU A N 1
ATOM 584 C CA . LEU A 1 83 ? 5.633 1.275 10.040 1.00 97.31 83 LEU A CA 1
ATOM 585 C C . LEU A 1 83 ? 6.167 0.404 11.182 1.00 97.31 83 LEU A C 1
ATOM 587 O O . LEU A 1 83 ? 7.375 0.372 11.451 1.00 97.31 83 LEU A O 1
ATOM 591 N N . SER A 1 84 ? 5.260 -0.312 11.845 1.00 97.12 84 SER A N 1
ATOM 592 C CA . SER A 1 84 ? 5.629 -1.235 12.916 1.00 97.12 84 SER A CA 1
ATOM 593 C C . SER A 1 84 ? 6.480 -2.385 12.366 1.00 97.12 84 SER A C 1
ATOM 595 O O . SER A 1 84 ? 6.373 -2.738 11.191 1.00 97.12 84 SER A O 1
ATOM 597 N N . ALA A 1 85 ? 7.312 -3.006 13.206 1.00 96.75 85 ALA A N 1
ATOM 598 C CA . ALA A 1 85 ? 8.095 -4.172 12.790 1.00 96.75 85 ALA A CA 1
ATOM 599 C C . ALA A 1 85 ? 7.200 -5.321 12.286 1.00 96.75 85 ALA A C 1
ATOM 601 O O . ALA A 1 85 ? 7.534 -5.962 11.293 1.00 96.75 85 ALA A O 1
ATOM 602 N N . ALA A 1 86 ? 6.039 -5.520 12.920 1.00 95.62 86 ALA A N 1
ATOM 603 C CA . ALA A 1 86 ? 5.053 -6.513 12.503 1.00 95.62 86 ALA A CA 1
ATOM 604 C C . ALA A 1 86 ? 4.477 -6.199 11.114 1.00 95.62 86 ALA A C 1
ATOM 606 O O . ALA A 1 86 ? 4.461 -7.073 10.255 1.00 95.62 86 ALA A O 1
ATOM 607 N N . THR A 1 87 ? 4.099 -4.942 10.857 1.00 96.56 87 THR A N 1
ATOM 608 C CA . THR A 1 87 ? 3.610 -4.503 9.539 1.00 96.56 87 THR A CA 1
ATOM 609 C C . THR A 1 87 ? 4.670 -4.717 8.460 1.00 96.56 87 THR A C 1
ATOM 611 O O . THR A 1 87 ? 4.360 -5.218 7.387 1.00 96.56 87 THR A O 1
ATOM 614 N N . LYS A 1 88 ? 5.938 -4.383 8.740 1.00 97.06 88 LYS A N 1
ATOM 615 C CA . LYS A 1 88 ? 7.042 -4.585 7.785 1.00 97.06 88 LYS A CA 1
ATOM 616 C C . LYS A 1 88 ? 7.247 -6.061 7.451 1.00 97.06 88 LYS A C 1
ATOM 618 O O . LYS A 1 88 ? 7.403 -6.400 6.284 1.00 97.06 88 LYS A O 1
ATOM 623 N N . ALA A 1 89 ? 7.219 -6.928 8.462 1.00 95.38 89 ALA A N 1
ATOM 624 C CA . ALA A 1 89 ? 7.315 -8.369 8.259 1.00 95.38 89 ALA A CA 1
ATOM 625 C C . ALA A 1 89 ? 6.124 -8.906 7.447 1.00 95.38 89 ALA A C 1
ATOM 627 O O . ALA A 1 89 ? 6.332 -9.672 6.512 1.00 95.38 89 ALA A O 1
ATOM 628 N N . ALA A 1 90 ? 4.905 -8.446 7.752 1.00 95.06 90 ALA A N 1
ATOM 629 C CA . ALA A 1 90 ? 3.692 -8.844 7.045 1.00 95.06 90 ALA A CA 1
ATOM 630 C C . ALA A 1 90 ? 3.693 -8.397 5.573 1.00 95.06 90 ALA A C 1
ATOM 632 O O . ALA A 1 90 ? 3.278 -9.168 4.717 1.00 95.06 90 ALA A O 1
ATOM 633 N N . ILE A 1 91 ? 4.220 -7.206 5.253 1.00 96.00 91 ILE A N 1
ATOM 634 C CA . ILE A 1 91 ? 4.421 -6.760 3.861 1.00 96.00 91 ILE A CA 1
ATOM 635 C C . ILE A 1 91 ? 5.280 -7.773 3.098 1.00 96.00 91 ILE A C 1
ATOM 637 O O . ILE A 1 91 ? 4.876 -8.233 2.036 1.00 96.00 91 ILE A O 1
ATOM 641 N N . VAL A 1 92 ? 6.437 -8.152 3.649 1.00 94.00 92 VAL A N 1
ATOM 642 C CA . VAL A 1 92 ? 7.364 -9.075 2.973 1.00 94.00 92 VAL A CA 1
ATOM 643 C C . VAL A 1 92 ? 6.763 -10.476 2.844 1.00 94.00 92 VAL A C 1
ATOM 645 O O . VAL A 1 92 ? 6.899 -11.104 1.800 1.00 94.00 92 VAL A O 1
ATOM 648 N N . SER A 1 93 ? 6.084 -10.986 3.876 1.00 94.19 93 SER A N 1
ATOM 649 C CA . SER A 1 93 ? 5.562 -12.357 3.854 1.00 94.19 93 SER A CA 1
ATOM 650 C C . SER A 1 93 ? 4.252 -12.513 3.081 1.00 94.19 93 SER A C 1
ATOM 652 O O . SER A 1 93 ? 4.080 -13.500 2.375 1.00 94.19 93 SER A O 1
ATOM 654 N N . GLU A 1 94 ? 3.305 -11.582 3.230 1.00 94.12 94 GLU A N 1
ATOM 655 C CA . GLU A 1 94 ? 1.951 -11.712 2.665 1.00 94.12 94 GLU A CA 1
ATOM 656 C C . GLU A 1 94 ? 1.843 -11.202 1.2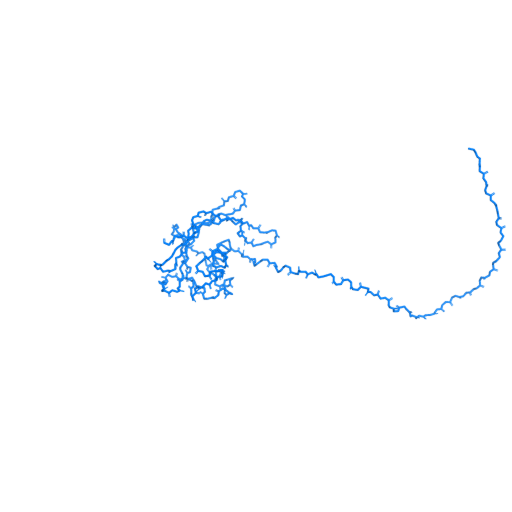20 1.00 94.12 94 GLU A C 1
ATOM 658 O O . GLU A 1 94 ? 0.824 -11.438 0.567 1.00 94.12 94 GLU A O 1
ATOM 663 N N . LEU A 1 95 ? 2.859 -10.486 0.723 1.00 94.19 95 LEU A N 1
ATOM 664 C CA . LEU A 1 95 ? 2.906 -9.976 -0.653 1.00 94.19 95 LEU A CA 1
ATOM 665 C C . LEU A 1 95 ? 3.947 -10.686 -1.528 1.00 94.19 95 LEU A C 1
ATOM 667 O O . LEU A 1 95 ? 4.108 -10.317 -2.688 1.00 94.19 95 LEU A O 1
ATOM 671 N N . ALA A 1 96 ? 4.633 -11.706 -1.001 1.00 92.06 96 ALA A N 1
ATOM 672 C CA . ALA A 1 96 ? 5.691 -12.432 -1.708 1.00 92.06 96 ALA A CA 1
ATOM 673 C C . ALA A 1 96 ? 5.222 -13.087 -3.022 1.00 92.06 96 ALA A C 1
ATOM 675 O O . ALA A 1 96 ? 6.024 -13.331 -3.921 1.00 92.06 96 ALA A O 1
ATOM 676 N N . ASP A 1 97 ? 3.926 -13.377 -3.157 1.00 91.19 97 ASP A N 1
ATOM 677 C CA . ASP A 1 97 ? 3.345 -13.942 -4.375 1.00 91.19 97 ASP A CA 1
ATOM 678 C C . ASP A 1 97 ? 3.159 -12.913 -5.506 1.00 91.19 97 ASP A C 1
ATOM 680 O O . ASP A 1 97 ? 2.894 -13.298 -6.642 1.00 91.19 97 ASP A O 1
ATOM 684 N N . LEU A 1 98 ? 3.318 -11.616 -5.220 1.00 89.75 98 LEU A N 1
ATOM 685 C CA . LEU A 1 98 ? 3.166 -10.524 -6.191 1.00 89.75 98 LEU A CA 1
ATOM 686 C C . LEU A 1 98 ? 4.485 -10.121 -6.870 1.00 89.75 98 LEU A C 1
ATOM 688 O O . LEU A 1 98 ? 4.497 -9.168 -7.654 1.00 89.75 98 LEU A O 1
ATOM 692 N N . GLY A 1 99 ? 5.581 -10.826 -6.576 1.00 90.44 99 GLY A N 1
ATOM 693 C CA . GLY A 1 99 ? 6.921 -10.544 -7.088 1.00 90.44 99 GLY A CA 1
ATOM 694 C C . GLY A 1 99 ? 7.853 -9.964 -6.024 1.00 90.44 99 GLY A C 1
ATOM 695 O O . GLY A 1 99 ? 7.705 -10.242 -4.836 1.00 90.44 99 GLY A O 1
ATOM 696 N N . ASP A 1 100 ? 8.834 -9.174 -6.462 1.00 94.19 100 ASP A N 1
ATOM 697 C CA . ASP A 1 100 ? 9.804 -8.536 -5.568 1.00 94.19 100 ASP A CA 1
ATOM 698 C C . ASP A 1 100 ? 9.172 -7.325 -4.864 1.00 94.19 100 ASP A C 1
ATOM 700 O O . ASP A 1 100 ? 9.054 -6.239 -5.440 1.00 94.19 100 ASP A O 1
ATOM 704 N N . VAL A 1 101 ? 8.713 -7.536 -3.628 1.00 95.69 101 VAL A N 1
ATOM 705 C CA . VAL A 1 101 ? 8.155 -6.496 -2.758 1.00 95.69 101 VAL A CA 1
ATOM 706 C C . VAL A 1 101 ? 9.029 -6.362 -1.516 1.00 95.69 101 VAL A C 1
ATOM 708 O O . VAL A 1 101 ? 9.116 -7.281 -0.700 1.00 95.69 101 VAL A O 1
ATOM 711 N N . GLU A 1 102 ? 9.640 -5.193 -1.334 1.00 96.56 102 GLU A N 1
ATOM 712 C CA . GLU A 1 102 ? 10.535 -4.917 -0.208 1.00 96.56 102 GLU A CA 1
ATOM 713 C C . GLU A 1 102 ? 10.113 -3.680 0.587 1.00 96.56 102 GLU A C 1
ATOM 715 O O . GLU A 1 102 ? 9.462 -2.774 0.071 1.00 96.56 102 GLU A O 1
ATOM 720 N N . VAL A 1 103 ? 10.517 -3.611 1.859 1.00 97.81 103 VAL A N 1
ATOM 721 C CA . VAL A 1 103 ? 10.397 -2.392 2.670 1.00 97.81 103 VAL A CA 1
ATOM 722 C C . VAL A 1 103 ? 11.758 -1.708 2.726 1.00 97.81 103 VAL A C 1
ATOM 724 O O . VAL A 1 103 ? 12.667 -2.199 3.396 1.00 97.81 103 VAL A O 1
ATOM 727 N N . SER A 1 104 ? 11.906 -0.565 2.058 1.00 96.56 104 SER A N 1
ATOM 728 C CA . SER A 1 104 ? 13.196 0.121 1.943 1.00 96.56 104 SER A CA 1
ATOM 729 C C . SER A 1 104 ? 13.044 1.622 1.679 1.00 96.56 104 SER A C 1
ATOM 731 O O . SER A 1 104 ? 11.992 2.104 1.275 1.00 96.56 104 SER A O 1
ATOM 733 N N . THR A 1 105 ? 14.123 2.375 1.902 1.00 94.62 105 THR A N 1
ATOM 734 C CA . THR A 1 105 ? 14.274 3.769 1.448 1.00 94.62 105 THR A CA 1
ATOM 735 C C . THR A 1 105 ? 15.029 3.866 0.117 1.00 94.62 105 THR A C 1
ATOM 737 O O . THR A 1 105 ? 15.500 4.945 -0.249 1.00 94.62 105 THR A O 1
ATOM 740 N N . SER A 1 106 ? 15.229 2.737 -0.568 1.00 92.19 106 SER A N 1
ATOM 741 C CA . SER A 1 106 ? 15.856 2.670 -1.887 1.00 92.19 106 SER A CA 1
ATOM 742 C C . SER A 1 106 ? 15.128 3.575 -2.878 1.00 92.19 106 SER A C 1
ATOM 744 O O . SER A 1 106 ? 13.899 3.647 -2.896 1.00 92.19 106 SER A O 1
ATOM 746 N N . LYS A 1 107 ? 15.891 4.247 -3.742 1.00 88.44 107 LYS A N 1
ATOM 747 C CA . LYS A 1 107 ? 15.302 4.926 -4.897 1.00 88.44 107 LYS A CA 1
ATOM 748 C C . LYS A 1 107 ? 14.819 3.881 -5.896 1.00 88.44 107 LYS A C 1
ATOM 750 O O . LYS A 1 107 ? 15.533 2.914 -6.154 1.00 88.44 107 LYS A O 1
ATOM 755 N N . VAL A 1 108 ? 13.642 4.125 -6.459 1.00 90.25 108 VAL A N 1
ATOM 756 C CA . VAL A 1 108 ? 13.080 3.305 -7.533 1.00 90.25 108 VAL A CA 1
ATOM 757 C C . VAL A 1 108 ? 13.613 3.756 -8.888 1.00 90.25 108 VAL A C 1
ATOM 759 O O . VAL A 1 108 ? 13.861 4.947 -9.096 1.00 90.25 108 VAL A O 1
ATOM 762 N N . LEU A 1 109 ? 13.837 2.792 -9.773 1.00 88.12 109 LEU A N 1
ATOM 763 C CA . LEU A 1 109 ? 14.300 2.982 -11.146 1.00 88.12 109 LEU A CA 1
ATOM 764 C C . LEU A 1 109 ? 13.138 2.843 -12.140 1.00 88.12 109 LEU A C 1
ATOM 766 O O . LEU A 1 109 ? 12.008 2.526 -11.769 1.00 88.12 109 LEU A O 1
ATOM 770 N N . ASP A 1 110 ? 13.425 3.067 -13.420 1.00 84.44 110 ASP A N 1
ATOM 771 C CA . ASP A 1 110 ? 12.460 2.828 -14.491 1.00 84.44 110 ASP A CA 1
ATOM 772 C C . ASP A 1 110 ? 12.027 1.351 -14.503 1.00 84.44 110 ASP A C 1
ATOM 774 O O . ASP A 1 110 ? 12.857 0.443 -14.455 1.00 84.44 110 ASP A O 1
ATOM 778 N N . GLY A 1 111 ? 10.714 1.113 -14.568 1.00 86.00 111 GLY A N 1
ATOM 779 C CA . GLY A 1 111 ? 10.127 -0.230 -14.475 1.00 86.00 111 GLY A CA 1
ATOM 780 C C . GLY A 1 111 ? 9.856 -0.715 -13.044 1.00 86.00 111 GLY A C 1
ATOM 781 O O . GLY A 1 111 ? 9.308 -1.802 -12.868 1.00 86.00 111 GLY A O 1
ATOM 782 N N . GLU A 1 112 ? 10.173 0.093 -12.032 1.00 91.69 112 GLU A N 1
ATOM 783 C CA . GLU A 1 112 ? 9.889 -0.179 -10.622 1.00 91.69 112 GLU A CA 1
ATOM 784 C C . GLU A 1 112 ? 8.844 0.794 -10.062 1.00 91.69 112 GLU A C 1
ATOM 786 O O . GLU A 1 112 ? 8.567 1.846 -10.647 1.00 91.69 112 GLU A O 1
ATOM 791 N N . ALA A 1 113 ? 8.287 0.469 -8.895 1.00 92.38 113 ALA A N 1
ATOM 792 C CA . ALA A 1 113 ? 7.350 1.342 -8.199 1.00 92.38 113 ALA A CA 1
ATOM 793 C C . ALA A 1 113 ? 7.701 1.544 -6.730 1.00 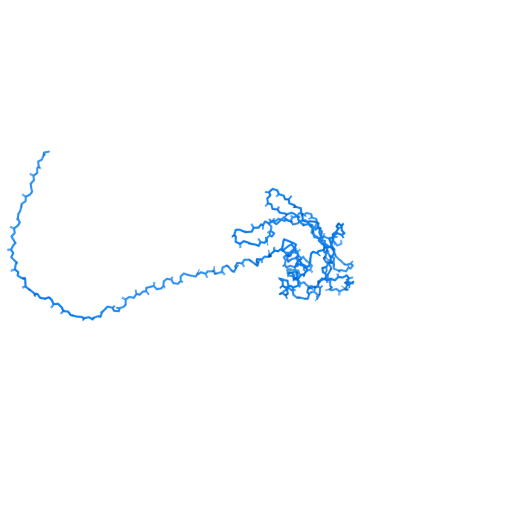92.38 113 ALA A C 1
ATOM 795 O O . ALA A 1 113 ? 8.215 0.647 -6.068 1.00 92.38 113 ALA A O 1
ATOM 796 N N . SER A 1 114 ? 7.392 2.727 -6.205 1.00 94.75 114 SER A N 1
ATOM 797 C CA . SER A 1 114 ? 7.411 3.018 -4.778 1.00 94.75 114 SER A CA 1
ATOM 798 C C . SER A 1 114 ? 5.994 3.198 -4.256 1.00 94.75 114 SER A C 1
ATOM 800 O O . SER A 1 114 ? 5.133 3.752 -4.939 1.00 94.75 114 SER A O 1
ATOM 802 N N . ILE A 1 115 ? 5.748 2.737 -3.033 1.00 95.94 115 ILE A N 1
ATOM 803 C CA . ILE A 1 115 ? 4.473 2.895 -2.339 1.00 95.94 115 ILE A CA 1
ATOM 804 C C . ILE A 1 115 ? 4.714 3.565 -0.992 1.00 95.94 115 ILE A C 1
ATOM 806 O O . ILE A 1 115 ? 5.524 3.107 -0.192 1.00 95.94 115 ILE A O 1
ATOM 810 N N . GLN A 1 116 ? 3.951 4.615 -0.711 1.00 96.69 116 GLN A N 1
ATOM 811 C CA . GLN A 1 116 ? 3.865 5.237 0.602 1.00 96.69 116 GLN A CA 1
ATOM 812 C C . GLN A 1 116 ? 2.415 5.224 1.082 1.00 96.69 116 GLN A C 1
ATOM 814 O O . GLN A 1 116 ? 1.496 5.628 0.370 1.00 96.69 116 GLN A O 1
ATOM 819 N N . VAL A 1 117 ? 2.207 4.788 2.319 1.00 97.56 117 VAL A N 1
ATOM 820 C CA . VAL A 1 117 ? 0.878 4.683 2.935 1.00 97.56 117 VAL A CA 1
ATOM 821 C C . VAL A 1 117 ? 0.643 5.817 3.934 1.00 97.56 117 VAL A C 1
ATOM 823 O O . VAL A 1 117 ? 1.561 6.282 4.598 1.00 97.56 117 VAL A O 1
ATOM 826 N N . GLY A 1 118 ? -0.590 6.292 4.056 1.00 97.19 118 GLY A N 1
ATOM 827 C CA . GLY A 1 118 ? -1.010 7.277 5.051 1.00 97.19 118 GLY A CA 1
ATOM 828 C C . GLY A 1 118 ? -1.284 6.648 6.415 1.00 97.19 118 GLY A C 1
ATOM 829 O O . GLY A 1 118 ? -1.036 5.462 6.627 1.00 97.19 118 GLY A O 1
ATOM 830 N N . ALA A 1 119 ? -1.815 7.437 7.349 1.00 96.00 119 ALA A N 1
ATOM 831 C CA . ALA A 1 119 ? -2.310 6.932 8.629 1.00 96.00 119 ALA A CA 1
ATOM 832 C C . ALA A 1 119 ? -3.477 5.945 8.437 1.00 96.00 119 ALA A C 1
ATOM 834 O O . ALA A 1 119 ? -4.222 6.040 7.460 1.00 96.00 119 ALA A O 1
ATOM 835 N N . VAL A 1 120 ? -3.646 5.022 9.389 1.00 96.31 120 VAL A N 1
ATOM 836 C CA . VAL A 1 120 ? -4.868 4.210 9.494 1.00 96.31 120 VAL A CA 1
ATOM 837 C C . VAL A 1 120 ? -5.909 5.033 10.240 1.00 96.31 120 VAL A C 1
ATOM 839 O O . VAL A 1 120 ? -5.726 5.331 11.419 1.00 96.31 120 VAL A O 1
ATOM 842 N N . VAL A 1 121 ? -6.983 5.420 9.557 1.00 97.06 121 VAL A N 1
ATOM 843 C CA . VAL A 1 121 ? -8.040 6.261 10.127 1.00 97.06 121 VAL A CA 1
ATOM 844 C C . VAL A 1 121 ? -9.273 5.408 10.383 1.00 97.06 121 VAL A C 1
ATOM 846 O O . VAL A 1 121 ? -9.915 4.957 9.442 1.00 97.06 121 VAL A O 1
ATOM 849 N N . THR A 1 122 ? -9.628 5.187 11.647 1.00 97.00 122 THR A N 1
ATOM 850 C CA . THR A 1 122 ? -10.853 4.453 11.995 1.00 97.00 122 THR A CA 1
ATOM 851 C C . THR A 1 122 ? -12.095 5.234 11.574 1.00 97.00 122 THR A C 1
ATOM 853 O O . THR A 1 122 ? -12.207 6.434 11.828 1.00 97.00 122 THR A O 1
ATOM 856 N N . THR A 1 123 ? -13.051 4.540 10.967 1.00 95.75 123 THR A N 1
ATOM 857 C CA . THR A 1 123 ? -14.353 5.072 10.558 1.00 95.75 123 THR A CA 1
ATOM 858 C C . THR A 1 123 ? -15.476 4.228 11.177 1.00 95.75 123 THR A C 1
ATOM 860 O O . THR A 1 123 ? -15.216 3.138 11.689 1.00 95.75 123 THR A O 1
ATOM 863 N N . PRO A 1 124 ? -16.745 4.678 11.140 1.00 94.56 124 PRO A N 1
ATOM 864 C CA . PRO A 1 124 ? -17.865 3.877 11.642 1.00 94.56 124 PRO A CA 1
ATOM 865 C C . PRO A 1 124 ? -18.041 2.522 10.941 1.00 94.56 124 PRO A C 1
ATOM 867 O O . PRO A 1 124 ? -18.671 1.626 11.495 1.00 94.56 124 PRO A O 1
ATOM 870 N N . TH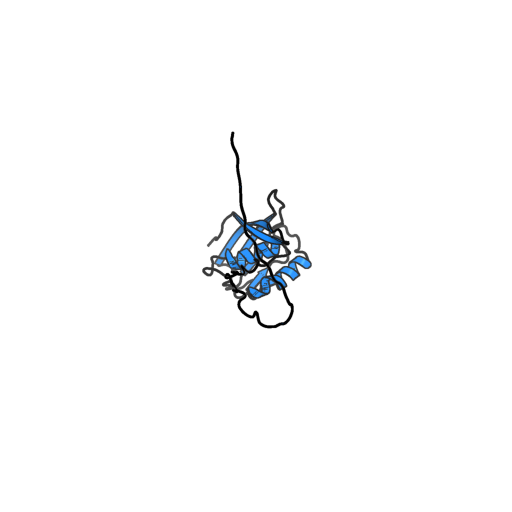R A 1 125 ? -17.519 2.377 9.722 1.00 89.06 125 THR A N 1
ATOM 871 C CA . THR A 1 125 ? -17.699 1.188 8.880 1.00 89.06 125 THR A CA 1
ATOM 872 C C . THR A 1 125 ? -16.425 0.363 8.714 1.00 89.06 125 THR A C 1
ATOM 874 O O . THR A 1 125 ? -16.484 -0.682 8.077 1.00 89.06 125 THR A O 1
ATOM 877 N N . GLY A 1 126 ? -15.284 0.800 9.259 1.00 95.00 126 GLY A N 1
ATOM 878 C CA . GLY A 1 126 ? -13.998 0.126 9.081 1.00 95.00 126 GLY A CA 1
ATOM 879 C C . GLY A 1 126 ? -12.809 1.060 9.292 1.00 95.00 126 GLY A C 1
ATOM 880 O O . GLY A 1 126 ? -12.748 1.790 10.281 1.00 95.00 126 GLY A O 1
ATOM 881 N N . VAL A 1 127 ? -11.851 1.037 8.368 1.00 97.38 127 VAL A N 1
ATOM 882 C CA . VAL A 1 127 ? -10.700 1.950 8.361 1.00 97.38 127 VAL A CA 1
ATOM 883 C C . VAL A 1 127 ? -10.472 2.532 6.974 1.00 97.38 127 VAL A C 1
ATOM 885 O O . VAL A 1 127 ? -10.664 1.852 5.974 1.00 97.38 127 VAL A O 1
ATOM 888 N N . ASP A 1 128 ? -10.012 3.773 6.920 1.00 97.38 128 ASP A N 1
ATOM 889 C CA . ASP A 1 128 ? -9.539 4.420 5.704 1.00 97.38 128 ASP A CA 1
ATOM 890 C C . ASP A 1 128 ? -8.007 4.494 5.721 1.00 97.38 128 ASP A C 1
ATOM 892 O O . ASP A 1 128 ? -7.403 4.904 6.717 1.00 97.38 128 ASP A O 1
ATOM 896 N N . ILE A 1 129 ? -7.371 4.129 4.604 1.00 97.38 129 ILE A N 1
ATOM 897 C CA . ILE A 1 129 ? -5.922 4.252 4.396 1.00 97.38 129 ILE A CA 1
ATOM 898 C C . ILE A 1 129 ? -5.671 4.922 3.050 1.00 97.38 129 ILE A C 1
ATOM 900 O O . ILE A 1 129 ? -6.107 4.437 2.007 1.00 97.38 129 ILE A O 1
ATOM 904 N N . LYS A 1 130 ? -4.930 6.033 3.060 1.00 96.00 130 LYS A N 1
ATOM 905 C CA . LYS A 1 130 ? -4.409 6.635 1.828 1.00 96.00 130 LYS A CA 1
ATOM 906 C C . LYS A 1 130 ? -3.210 5.833 1.332 1.00 96.00 130 LYS A C 1
ATOM 908 O O . LYS A 1 130 ? -2.341 5.504 2.132 1.00 96.00 130 LYS A O 1
ATOM 913 N N . VAL A 1 131 ? -3.124 5.564 0.039 1.00 95.62 131 VAL A N 1
ATOM 914 C CA . VAL A 1 131 ? -1.947 4.959 -0.586 1.00 95.62 131 VAL A CA 1
ATOM 915 C C . VAL A 1 131 ? -1.525 5.825 -1.765 1.00 95.62 131 VAL A C 1
ATOM 917 O O . VAL A 1 131 ? -2.333 6.171 -2.627 1.00 95.62 131 VAL A O 1
ATOM 920 N N . ASN A 1 132 ? -0.248 6.190 -1.763 1.00 93.00 132 ASN A N 1
ATOM 921 C CA . ASN A 1 132 ? 0.422 6.879 -2.850 1.00 93.00 132 ASN A CA 1
ATOM 922 C C . ASN A 1 132 ? 1.360 5.868 -3.508 1.00 93.00 132 ASN A C 1
ATOM 924 O O . ASN A 1 132 ? 2.232 5.329 -2.828 1.00 93.00 132 ASN A O 1
ATOM 928 N N . MET A 1 133 ? 1.200 5.619 -4.800 1.00 91.56 133 MET A N 1
ATOM 929 C CA . MET A 1 133 ? 2.128 4.805 -5.579 1.00 91.56 133 MET A CA 1
ATOM 930 C C . MET A 1 133 ? 2.735 5.653 -6.689 1.00 91.56 133 MET A C 1
ATOM 932 O O . MET A 1 133 ? 2.017 6.412 -7.335 1.00 91.56 133 MET A O 1
ATOM 936 N N . TYR A 1 134 ? 4.033 5.501 -6.923 1.00 89.25 134 TYR A N 1
ATOM 937 C CA . TYR A 1 134 ? 4.771 6.177 -7.986 1.00 89.25 134 TYR A CA 1
ATOM 938 C C . TYR A 1 134 ? 5.584 5.157 -8.774 1.00 89.25 134 TYR A C 1
ATOM 940 O O . TYR A 1 134 ? 6.263 4.340 -8.164 1.00 89.25 134 TYR A O 1
ATOM 948 N N . CYS A 1 135 ? 5.582 5.220 -10.105 1.00 82.06 135 CYS A N 1
ATOM 949 C CA . CYS A 1 135 ? 6.404 4.337 -10.942 1.00 82.06 135 CYS A CA 1
ATOM 950 C C . CYS A 1 135 ? 7.671 5.036 -11.471 1.00 82.06 135 CYS A C 1
ATOM 952 O O . CYS A 1 135 ? 7.910 5.119 -12.673 1.00 82.06 135 CYS A O 1
ATOM 954 N N . GLY A 1 136 ? 8.454 5.651 -10.581 1.00 75.56 136 GLY A N 1
ATOM 955 C CA . GLY A 1 136 ? 9.557 6.530 -10.985 1.00 75.56 136 GLY A CA 1
ATOM 956 C C . GLY A 1 136 ? 9.047 7.913 -11.409 1.00 75.56 136 GLY A C 1
ATOM 957 O O . GLY A 1 136 ? 8.402 8.590 -10.612 1.00 75.56 136 GLY A O 1
ATOM 958 N N . ASN A 1 137 ? 9.330 8.342 -12.646 1.00 70.56 137 ASN A N 1
ATOM 959 C CA . ASN A 1 137 ? 8.977 9.683 -13.155 1.00 70.56 137 ASN A CA 1
ATOM 960 C C . ASN A 1 137 ? 7.757 9.713 -14.092 1.00 70.56 137 ASN A C 1
ATOM 962 O O . ASN A 1 137 ? 7.434 10.768 -14.632 1.00 70.56 137 ASN A O 1
ATOM 966 N N . VAL A 1 138 ? 7.123 8.566 -14.338 1.00 72.12 138 VAL A N 1
ATOM 967 C CA . VAL A 1 138 ? 6.185 8.395 -15.463 1.00 72.12 138 VAL A CA 1
ATOM 968 C C . VAL A 1 138 ? 4.722 8.277 -15.055 1.00 72.12 138 VAL A C 1
ATOM 970 O O . VAL A 1 138 ? 3.854 8.464 -15.901 1.00 72.12 138 VAL A O 1
ATOM 973 N N . CYS A 1 139 ? 4.421 7.967 -13.792 1.00 78.75 139 CYS A N 1
ATOM 974 C CA . CYS A 1 139 ? 3.039 7.818 -13.348 1.00 78.75 139 CYS A CA 1
ATOM 975 C C . CYS A 1 139 ? 2.877 7.871 -11.826 1.00 78.75 139 CYS A C 1
ATOM 977 O O . CYS A 1 139 ? 3.816 7.591 -11.070 1.00 78.75 139 CYS A O 1
ATOM 979 N N . GLY A 1 140 ? 1.651 8.171 -11.384 1.00 85.19 140 GLY A N 1
ATOM 980 C CA . GLY A 1 140 ? 1.264 8.075 -9.981 1.00 85.19 140 GLY A CA 1
ATOM 981 C C . GLY A 1 140 ? -0.201 7.695 -9.754 1.00 85.19 140 GLY A C 1
ATOM 982 O O . GLY A 1 140 ? -1.076 7.975 -10.575 1.00 85.19 140 GLY A O 1
ATOM 983 N N . LEU A 1 141 ? -0.465 7.068 -8.609 1.00 88.19 141 LEU A N 1
ATOM 984 C CA . LEU A 1 141 ? -1.795 6.747 -8.089 1.00 88.19 141 LEU A CA 1
ATOM 985 C C . LEU A 1 141 ? -1.926 7.316 -6.675 1.00 88.19 141 LEU A C 1
ATOM 987 O O . LEU A 1 141 ? -1.045 7.104 -5.843 1.00 88.19 141 LEU A O 1
ATOM 991 N N . PHE A 1 142 ? -3.033 8.014 -6.398 1.00 91.00 142 PHE A N 1
ATOM 992 C CA . PHE A 1 142 ? -3.276 8.679 -5.115 1.00 91.00 142 PHE A CA 1
ATOM 993 C C . PHE A 1 142 ? -4.710 8.447 -4.658 1.00 91.00 142 PHE A C 1
ATOM 995 O O . PHE A 1 142 ? -5.591 9.286 -4.857 1.00 91.00 142 PHE A O 1
ATOM 1002 N N . ALA A 1 143 ? -4.943 7.319 -4.004 1.00 92.44 143 ALA A N 1
ATOM 1003 C CA . ALA A 1 143 ? -6.281 6.926 -3.596 1.00 92.44 143 ALA A CA 1
ATOM 1004 C C . ALA A 1 143 ? -6.361 6.672 -2.091 1.00 92.44 143 ALA A C 1
ATOM 1006 O O . ALA A 1 143 ? -5.379 6.340 -1.429 1.00 92.44 143 ALA A O 1
ATOM 1007 N N . THR A 1 144 ? -7.558 6.842 -1.549 1.00 95.38 144 THR A N 1
ATOM 1008 C CA . THR A 1 144 ? -7.929 6.385 -0.216 1.00 95.38 144 THR A CA 1
ATOM 1009 C C . THR A 1 144 ? -8.785 5.141 -0.361 1.00 95.38 144 THR A C 1
ATOM 1011 O O . THR A 1 144 ? -9.781 5.151 -1.083 1.00 95.38 144 THR A O 1
ATOM 1014 N N . PHE A 1 145 ? -8.408 4.097 0.362 1.00 95.19 145 PHE A N 1
ATOM 1015 C CA . PHE A 1 145 ? -9.090 2.815 0.394 1.00 95.19 145 PHE A CA 1
ATOM 1016 C C . PHE A 1 145 ? -9.845 2.673 1.703 1.00 95.19 145 PHE A C 1
ATOM 1018 O O . PHE A 1 145 ? -9.272 2.911 2.766 1.00 95.19 145 PHE A O 1
ATOM 1025 N N . THR A 1 146 ? -11.107 2.267 1.618 1.00 96.69 146 THR A N 1
ATOM 1026 C CA . THR A 1 146 ? -11.920 1.888 2.772 1.00 96.69 146 THR A CA 1
ATOM 1027 C C . THR A 1 146 ? -11.848 0.381 2.938 1.00 96.69 146 THR A C 1
ATOM 1029 O O . THR A 1 146 ? -12.213 -0.378 2.032 1.00 96.69 146 THR A O 1
ATOM 1032 N N . LEU A 1 147 ? -11.385 -0.058 4.103 1.00 96.12 147 LEU A N 1
ATOM 1033 C CA . LEU A 1 147 ? -11.213 -1.456 4.446 1.00 96.12 147 LEU A CA 1
ATOM 1034 C C . LEU A 1 147 ? -12.136 -1.872 5.578 1.00 96.12 147 LEU A C 1
ATOM 1036 O O . LEU A 1 147 ? -12.332 -1.131 6.540 1.00 96.12 147 LEU A O 1
ATOM 1040 N N . VAL A 1 148 ? -12.640 -3.098 5.491 1.00 95.25 148 VAL A N 1
ATOM 1041 C CA . VAL A 1 148 ? -13.424 -3.728 6.556 1.00 95.25 148 VAL A CA 1
ATOM 1042 C C . VAL A 1 148 ? -12.779 -5.042 6.959 1.00 95.25 148 VAL A C 1
ATOM 1044 O O . VAL A 1 148 ? -12.129 -5.708 6.146 1.00 95.25 148 VAL A O 1
ATOM 1047 N N . GLN A 1 149 ? -12.963 -5.416 8.220 1.00 92.25 149 GLN A N 1
ATOM 1048 C CA . GLN A 1 149 ? -12.511 -6.704 8.721 1.00 92.25 149 GLN A CA 1
ATOM 1049 C C . GLN A 1 149 ? -13.591 -7.763 8.471 1.00 92.25 149 GLN A C 1
ATOM 1051 O O . GLN A 1 149 ? -14.754 -7.554 8.823 1.00 92.25 149 GLN A O 1
ATOM 1056 N N . TRP A 1 150 ? -13.230 -8.895 7.864 1.00 85.38 150 TRP A N 1
ATOM 1057 C CA . TRP A 1 150 ? -14.189 -9.967 7.584 1.00 85.38 150 TRP A CA 1
ATOM 1058 C C . TRP A 1 150 ? -14.579 -10.751 8.850 1.00 85.38 150 TRP A C 1
ATOM 1060 O O . TRP A 1 150 ? -13.749 -10.933 9.750 1.00 85.38 150 TRP A O 1
ATOM 1070 N N . PRO A 1 151 ? -15.810 -11.302 8.913 1.00 71.38 151 PRO A N 1
ATOM 1071 C CA . PRO A 1 151 ? -16.192 -12.296 9.915 1.00 71.38 151 PRO A CA 1
ATOM 1072 C C . PRO A 1 151 ? -15.384 -13.584 9.683 1.00 71.38 151 PRO A C 1
ATOM 1074 O O . PRO A 1 151 ? -15.698 -14.381 8.806 1.00 71.38 151 PRO A O 1
ATOM 1077 N N . GLY A 1 152 ? -14.288 -13.753 10.418 1.00 70.19 152 GLY A N 1
ATOM 1078 C CA . GLY A 1 152 ? -13.264 -14.777 10.154 1.00 70.19 152 GLY A CA 1
ATOM 1079 C C . GLY A 1 152 ? -11.835 -14.242 10.262 1.00 70.19 152 GLY A C 1
ATOM 1080 O O . GLY A 1 152 ? -10.887 -15.020 10.303 1.00 70.19 152 GLY A O 1
ATOM 1081 N N . GLY A 1 153 ? -11.695 -12.920 10.385 1.00 81.62 153 GLY A N 1
ATOM 1082 C CA . GLY A 1 153 ? -10.417 -12.230 10.433 1.00 81.62 153 GLY A CA 1
ATOM 1083 C C . GLY A 1 153 ? -10.016 -11.695 9.063 1.00 81.62 153 GLY A C 1
ATOM 1084 O O . GLY A 1 153 ? -10.627 -11.995 8.041 1.00 81.62 153 GLY A O 1
ATOM 1085 N N . GLY A 1 154 ? -8.969 -10.879 9.066 1.00 87.94 154 GLY A N 1
ATOM 1086 C CA . GLY A 1 154 ? -8.406 -10.291 7.861 1.00 87.94 154 GLY A CA 1
ATOM 1087 C C . GLY A 1 154 ? -9.122 -9.049 7.352 1.00 87.94 154 GLY A C 1
ATOM 1088 O O . GLY A 1 154 ? -10.317 -8.851 7.573 1.00 87.94 154 GLY A O 1
ATOM 1089 N N . TRP A 1 155 ? -8.363 -8.210 6.661 1.00 93.75 155 TRP A N 1
ATOM 1090 C CA . TRP A 1 155 ? -8.833 -6.956 6.090 1.00 93.75 155 TRP A CA 1
ATOM 1091 C C . TRP A 1 155 ? -9.045 -7.082 4.585 1.00 93.75 155 TRP A C 1
ATOM 1093 O O . TRP A 1 155 ? -8.194 -7.614 3.876 1.00 93.75 155 TRP A O 1
ATOM 1103 N N . THR A 1 156 ? -10.161 -6.549 4.093 1.00 92.12 156 THR A N 1
ATOM 1104 C CA . THR A 1 156 ? -10.425 -6.395 2.657 1.00 92.12 156 THR A CA 1
ATOM 1105 C C . THR A 1 156 ? -10.656 -4.938 2.325 1.00 92.12 156 THR A C 1
ATOM 1107 O O . THR A 1 156 ? -11.227 -4.210 3.133 1.00 92.12 156 THR A O 1
ATOM 1110 N N . VAL A 1 157 ? -10.317 -4.538 1.105 1.00 92.94 157 VAL A N 1
ATOM 1111 C CA . VAL A 1 157 ? -10.816 -3.290 0.525 1.00 92.94 157 VAL A CA 1
ATOM 1112 C C . VAL A 1 157 ? -12.277 -3.476 0.101 1.00 92.94 157 VAL A C 1
ATOM 1114 O O . VAL A 1 157 ? -12.651 -4.533 -0.407 1.00 92.94 157 VAL A O 1
ATOM 1117 N N . THR A 1 158 ? -13.106 -2.461 0.347 1.00 93.44 158 THR A N 1
ATOM 1118 C CA . THR A 1 158 ? -14.540 -2.412 -0.020 1.00 93.44 158 THR A CA 1
ATOM 1119 C C . THR A 1 158 ? -14.919 -1.174 -0.820 1.00 93.44 158 THR A C 1
ATOM 1121 O O . THR A 1 158 ? -16.001 -1.121 -1.400 1.00 93.44 158 THR A O 1
ATOM 1124 N N . GLY A 1 159 ? -14.039 -0.178 -0.862 1.00 92.38 159 GLY A N 1
ATOM 1125 C CA . GLY A 1 159 ? -14.248 1.035 -1.629 1.00 92.38 159 GLY A CA 1
ATOM 1126 C C . GLY A 1 159 ? -12.947 1.788 -1.837 1.00 92.38 159 GLY A C 1
ATOM 1127 O O . GLY A 1 159 ? -12.029 1.705 -1.018 1.00 92.38 159 GLY A O 1
ATOM 1128 N N . THR A 1 160 ? -12.913 2.555 -2.920 1.00 92.38 160 THR A N 1
ATOM 1129 C CA . THR A 1 160 ? -11.782 3.395 -3.311 1.00 92.38 160 THR A CA 1
ATOM 1130 C C . THR A 1 160 ? -12.303 4.792 -3.633 1.00 92.38 160 THR A C 1
ATOM 1132 O O . THR A 1 160 ? -13.354 4.946 -4.258 1.00 92.38 160 THR A O 1
ATOM 1135 N N . ARG A 1 161 ? -11.589 5.832 -3.192 1.00 91.31 161 ARG A N 1
ATOM 1136 C CA . ARG A 1 161 ? -11.914 7.236 -3.482 1.00 91.31 161 ARG A CA 1
ATOM 1137 C C . ARG A 1 161 ? -10.661 8.063 -3.742 1.00 91.31 161 ARG A C 1
ATOM 1139 O O . ARG A 1 161 ? -9.624 7.831 -3.132 1.00 91.31 161 ARG A O 1
ATOM 1146 N N . GLY A 1 162 ? -10.789 9.088 -4.580 1.00 81.81 162 GLY A N 1
ATOM 1147 C CA . GLY A 1 162 ? -9.671 9.935 -5.005 1.00 81.81 162 GLY A CA 1
ATOM 1148 C C . GLY A 1 162 ? -9.180 9.595 -6.416 1.0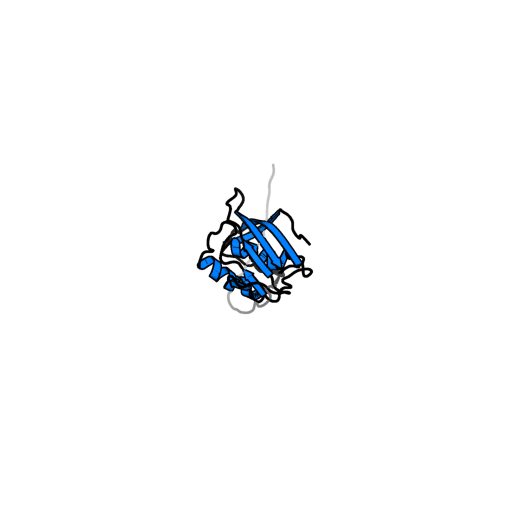0 81.81 162 GLY A C 1
ATOM 1149 O O . GLY A 1 162 ? -9.732 8.699 -7.055 1.00 81.81 162 GLY A O 1
ATOM 1150 N N . PRO A 1 163 ? -8.198 10.347 -6.935 1.00 70.75 163 PRO A N 1
ATOM 1151 C CA . PRO A 1 163 ? -7.696 10.148 -8.286 1.00 70.75 163 PRO A CA 1
ATOM 1152 C C . PRO A 1 163 ? -6.914 8.834 -8.402 1.00 70.75 163 PRO A C 1
ATOM 1154 O O . PRO A 1 163 ? -5.860 8.640 -7.792 1.00 70.75 163 PRO A O 1
ATOM 1157 N N . ILE A 1 164 ? -7.426 7.948 -9.248 1.00 66.56 164 ILE A N 1
ATOM 1158 C CA . ILE A 1 164 ? -6.693 6.792 -9.753 1.00 66.56 164 ILE A CA 1
ATOM 1159 C C . ILE A 1 164 ? -6.117 7.226 -11.104 1.00 66.56 164 ILE A C 1
ATOM 1161 O O . ILE A 1 164 ? -6.878 7.549 -12.010 1.00 66.56 164 ILE A O 1
ATOM 1165 N N . ALA A 1 165 ? -4.786 7.246 -11.195 1.00 63.53 165 ALA A N 1
ATOM 1166 C CA . ALA A 1 165 ? -3.966 7.736 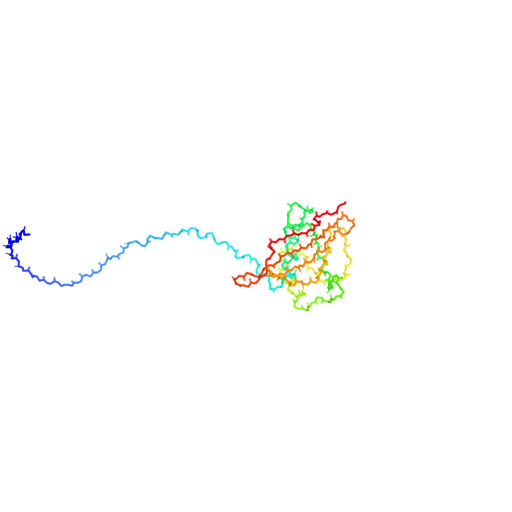-12.308 1.00 63.53 165 ALA A CA 1
ATOM 1167 C C . ALA A 1 165 ? -3.872 9.271 -12.463 1.00 63.53 165 ALA A C 1
ATOM 1169 O O . ALA A 1 165 ? -4.837 9.966 -12.773 1.00 63.53 165 ALA A O 1
ATOM 1170 N N . VAL A 1 166 ? -2.649 9.785 -12.310 1.00 54.09 166 VAL A N 1
ATOM 1171 C CA . VAL A 1 166 ? -2.187 11.025 -12.949 1.00 54.09 166 VAL A CA 1
ATOM 1172 C C . VAL A 1 166 ? -1.036 10.631 -13.876 1.00 54.09 166 VAL A C 1
ATOM 1174 O O . VAL A 1 166 ? -0.069 10.013 -13.418 1.00 54.09 166 VAL A O 1
ATOM 1177 N N . ALA A 1 167 ? -1.191 10.950 -15.160 1.00 52.38 167 ALA A N 1
ATOM 1178 C CA . ALA A 1 167 ? -0.159 10.903 -16.192 1.00 52.38 167 ALA A CA 1
ATOM 1179 C C . ALA A 1 167 ? 0.170 12.339 -16.613 1.00 52.38 167 ALA A C 1
ATOM 1181 O O . ALA A 1 167 ? -0.786 13.150 -16.672 1.00 52.38 167 ALA A O 1
#

Solvent-accessible surface area (backbone atoms only — not comparable to full-atom values): 10258 Å² total; per-residue (Å²): 140,86,88,85,88,87,80,93,87,92,88,91,82,90,82,86,88,86,86,79,91,85,86,78,90,77,87,81,79,79,77,68,83,74,77,75,70,70,75,72,81,67,23,91,42,61,68,48,26,52,51,48,42,40,44,50,60,71,29,70,92,50,82,56,31,62,73,47,73,33,37,36,31,44,54,38,28,75,82,68,50,67,60,48,73,65,56,53,52,45,43,43,65,77,40,49,90,70,48,53,51,45,78,39,89,72,84,58,48,89,60,17,26,37,36,37,37,39,63,84,40,81,51,100,81,37,34,38,35,38,40,40,36,32,40,52,91,70,37,36,34,49,33,35,35,35,29,34,72,45,98,89,57,28,25,40,74,79,46,78,46,71,53,75,64,52,120

Secondary structure (DSSP, 8-state):
-------------------------------------PPPP-BSSHHHHHHHHIIIII-GGGTSS---S-EEE-SB-TTSPBPPHHHHHHHHHHSGGGSSEEE--PPP-TT-EEEEEEEEEEETTEEEEEEEEE-TTS-EEEEEEEEEE-TTS-EEEEEEES-S-B-

Foldseek 3Di:
DDDDDDDDDDDDDDDDDDDDDDDDDDDPPPPDDPPCPPPPQFQQDQQLQVVCCCQAPLVPVPVGAHQAQAEEEEQAAPVRHGDDPVRQVSNCPSCVVRHHYHHDPDDADARYKYKHKHDFDDDPAATKIWIWMDRHPPKIATKIFGWHADPVHGIHTDDIDDDRMDD

pLDDT: mean 77.47, std 22.31, range [32.84, 97.88]

Radius of gyration: 31.44 Å; Cα contacts (8 Å, |Δi|>4): 282; chains: 1; bounding box: 90×81×31 Å

Nearest PDB structures (foldseek):
  3blz-assembly1_D  TM=4.128E-01  e=2.873E-02  Shewanella baltica OS155
  6p3l-assembly1_B  TM=3.964E-01  e=4.601E-01  Mycolicibacterium hassiacum DSM 44199
  9hag-assembly1_A  TM=7.328E-01  e=4.738E+00  synthetic construct
  7ozs-assembly1_C  TM=2.662E-01  e=1.431E+00  Thermochaetoides thermophila DSM 1495
  5kky-assembly1_B  TM=4.147E-01  e=8.356E+00  Streptococcus pneumoniae

Mean predicted aligned error: 13.52 Å

Sequence (167 aa):
MTTRLGNASTARRRTSMTSLIGLLSVMALVAGCACSAASPPVHTDPTVAAIRHVIAQDNTFGGGGNPFSRVVVDPKRADGTSLSAATKAAIVSELADLGDVEVSTSKVLDGEASIQVGAVVTTPTGVDIKVNMYCGNVCGLFATFTLVQWPGGGWTVTGTRGPIAVA